Protein AF-A0A1B1EUQ1-F1 (afdb_monomer)

Solvent-accessible surface area (backbone atoms only — not comparable to full-atom values): 4838 Å² total; per-residue (Å²): 138,82,84,84,79,82,80,81,86,78,76,86,70,72,74,80,76,71,82,72,81,69,82,75,78,80,78,51,38,67,54,51,51,52,58,59,52,53,79,73,55,64,85,91,62,55,68,71,59,50,55,51,53,51,50,53,50,59,69,71,48,53,71,70,62,54,52,66,45,66,114

Mean predicted aligned error: 12.44 Å

Radius of gyration: 23.76 Å; Cα contacts (8 Å, |Δi|>4): 17; chains: 1; bounding box: 50×35×70 Å

Structure (mmCIF, N/CA/C/O backbone):
data_AF-A0A1B1EUQ1-F1
#
_entry.id   AF-A0A1B1EUQ1-F1
#
loop_
_atom_site.group_PDB
_atom_site.id
_atom_site.type_symbol
_atom_site.label_atom_id
_atom_site.label_alt_id
_atom_site.label_comp_id
_atom_site.label_asym_id
_atom_site.label_entity_id
_atom_site.label_seq_id
_atom_site.pdbx_PDB_ins_code
_atom_site.Cartn_x
_atom_site.Cartn_y
_atom_site.Cartn_z
_atom_site.occupancy
_atom_site.B_iso_or_equiv
_atom_site.auth_seq_id
_atom_site.auth_comp_id
_atom_site.auth_asym_id
_atom_site.auth_atom_id
_atom_site.pdbx_PDB_model_num
ATOM 1 N N . MET A 1 1 ? -31.588 15.458 -54.407 1.00 44.31 1 MET A N 1
ATOM 2 C CA . MET A 1 1 ? -31.035 14.593 -53.344 1.00 44.31 1 MET A CA 1
ATOM 3 C C . MET A 1 1 ? -29.750 15.234 -52.853 1.00 44.31 1 MET A C 1
ATOM 5 O O . MET A 1 1 ? -28.816 15.329 -53.635 1.00 44.31 1 MET A O 1
ATOM 9 N N . ILE A 1 2 ? -29.738 15.775 -51.633 1.00 53.78 2 ILE A N 1
ATOM 10 C CA . ILE A 1 2 ? -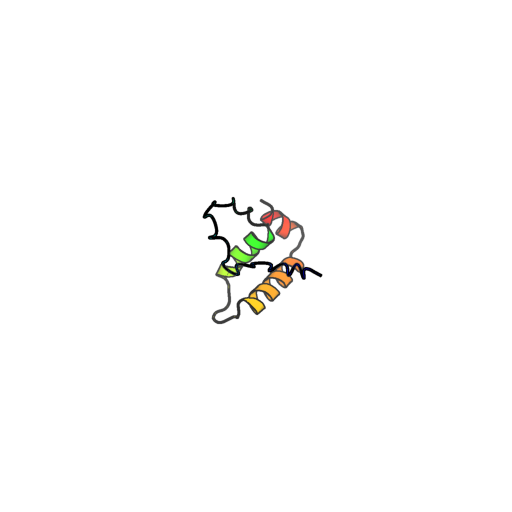28.558 16.430 -51.050 1.00 53.78 2 ILE A CA 1
ATOM 11 C C . ILE A 1 2 ? -27.998 15.469 -50.005 1.00 53.78 2 ILE A C 1
ATOM 13 O O . ILE A 1 2 ? -28.642 15.198 -48.994 1.00 53.78 2 ILE A O 1
ATOM 17 N N . ASN A 1 3 ? -26.828 14.904 -50.295 1.00 60.12 3 ASN A N 1
ATOM 18 C CA . ASN A 1 3 ? -26.118 14.011 -49.390 1.00 60.12 3 ASN A CA 1
ATOM 19 C C . ASN A 1 3 ? -25.453 14.854 -48.294 1.00 60.12 3 ASN A C 1
ATOM 21 O O . ASN A 1 3 ? -24.356 15.376 -48.489 1.00 60.12 3 ASN A O 1
ATOM 25 N N . ASN A 1 4 ? -26.121 14.998 -47.149 1.00 65.88 4 ASN A N 1
ATOM 26 C CA . ASN A 1 4 ? -25.537 15.612 -45.957 1.00 65.88 4 ASN A CA 1
ATOM 27 C C . ASN A 1 4 ? -24.510 14.657 -45.335 1.00 65.88 4 ASN A C 1
ATOM 29 O O . ASN A 1 4 ? -24.829 13.860 -44.452 1.00 65.88 4 ASN A O 1
ATOM 33 N N . LEU A 1 5 ? -23.267 14.730 -45.810 1.00 71.44 5 LEU A N 1
ATOM 34 C CA . LEU A 1 5 ? -22.148 14.021 -45.202 1.00 71.44 5 LEU A CA 1
ATOM 35 C C . LEU A 1 5 ? -21.694 14.785 -43.947 1.00 71.44 5 LEU A C 1
ATOM 37 O O . LEU A 1 5 ? -21.068 15.839 -44.037 1.00 71.44 5 LEU A O 1
ATOM 41 N N . TYR A 1 6 ? -22.020 14.259 -42.768 1.00 70.94 6 TYR A N 1
ATOM 42 C CA . TYR A 1 6 ? -21.541 14.805 -41.498 1.00 70.94 6 TYR A CA 1
ATOM 43 C C . TYR A 1 6 ? -20.099 14.354 -41.247 1.00 70.94 6 TYR A C 1
ATOM 45 O O . TYR A 1 6 ? -19.842 13.188 -40.951 1.00 70.94 6 TYR A O 1
ATOM 53 N N . VAL A 1 7 ? -19.148 15.283 -41.347 1.00 71.38 7 VAL A N 1
ATOM 54 C CA . VAL A 1 7 ? -17.746 15.032 -40.992 1.00 71.38 7 VAL A CA 1
ATOM 55 C C . VAL A 1 7 ? -17.562 15.299 -39.499 1.00 71.38 7 VAL A C 1
ATOM 57 O O . VAL A 1 7 ? -17.574 16.443 -39.050 1.00 71.38 7 VAL A O 1
ATOM 60 N N . VAL A 1 8 ? -17.390 14.234 -38.714 1.00 74.38 8 VAL A N 1
ATOM 61 C CA . VAL A 1 8 ? -17.087 14.336 -37.279 1.00 74.38 8 VAL A CA 1
ATOM 62 C C . VAL A 1 8 ? -15.588 14.577 -37.102 1.00 74.38 8 VAL A C 1
ATOM 64 O O . VAL A 1 8 ? -14.773 13.654 -37.180 1.00 74.38 8 VAL A O 1
ATOM 67 N N . HIS A 1 9 ? -15.219 15.836 -36.862 1.00 70.69 9 HIS A N 1
ATOM 68 C CA . HIS A 1 9 ? -13.847 16.225 -36.554 1.00 70.69 9 HIS A CA 1
ATOM 69 C C . HIS A 1 9 ? -13.462 15.744 -35.147 1.00 70.69 9 HIS A C 1
ATOM 71 O O . HIS A 1 9 ? -13.871 16.321 -34.139 1.00 70.69 9 HIS A O 1
ATOM 77 N N . HIS A 1 10 ? -12.661 14.685 -35.069 1.00 69.69 10 HIS A N 1
ATOM 78 C CA . HIS A 1 10 ? -12.103 14.186 -33.820 1.00 69.69 10 HIS A CA 1
ATOM 79 C C . HIS A 1 10 ? -10.653 14.673 -33.684 1.00 69.69 10 HIS A C 1
ATOM 81 O O . HIS A 1 10 ? -9.775 14.304 -34.458 1.00 69.69 10 HIS A O 1
ATOM 87 N N . SER A 1 11 ? -10.377 15.527 -32.696 1.00 70.50 11 SER A N 1
ATOM 88 C CA . SER A 1 11 ? -9.005 15.917 -32.368 1.00 70.50 11 SER A CA 1
ATOM 89 C C . SER A 1 11 ? -8.412 14.909 -31.382 1.00 70.50 11 SER A C 1
ATOM 91 O O . SER A 1 11 ? -8.799 14.888 -30.216 1.00 70.50 11 SER A O 1
ATOM 93 N N . PHE A 1 12 ? -7.430 14.113 -31.811 1.00 70.38 12 PHE A N 1
ATOM 94 C CA . PHE A 1 12 ? -6.666 13.213 -30.927 1.00 70.38 12 PHE A CA 1
ATOM 95 C C . PHE A 1 12 ? -5.689 13.945 -29.990 1.00 70.38 12 PHE A C 1
ATOM 97 O O . PHE A 1 12 ? -4.925 13.317 -29.256 1.00 70.38 12 PHE A O 1
ATOM 104 N N . LEU A 1 13 ? -5.690 15.279 -30.005 1.00 68.88 13 LEU A N 1
ATOM 105 C CA . LEU A 1 13 ? -4.900 16.082 -29.087 1.00 68.88 13 LEU A CA 1
ATOM 106 C C . LEU A 1 13 ? -5.479 15.917 -27.683 1.00 68.88 13 LEU A C 1
ATOM 108 O O . LEU A 1 13 ? -6.546 16.439 -27.365 1.00 68.88 13 LEU A O 1
ATOM 112 N N . SER A 1 14 ? -4.764 15.171 -26.838 1.00 66.50 14 SER A N 1
ATOM 113 C CA . SER A 1 14 ? -5.103 15.040 -25.425 1.00 66.50 14 SER A CA 1
ATOM 114 C C . SER A 1 14 ? -5.261 16.440 -24.821 1.00 66.50 14 SER A C 1
ATOM 116 O O . SER A 1 14 ? -4.343 17.253 -24.996 1.00 66.50 14 SER A O 1
ATOM 118 N N . PRO A 1 15 ? -6.359 16.746 -24.105 1.00 67.25 15 PRO A N 1
ATOM 119 C CA . PRO A 1 15 ? -6.495 18.033 -23.441 1.00 67.25 15 PRO A CA 1
ATOM 120 C C . PRO A 1 15 ? -5.258 18.253 -22.569 1.00 67.25 15 PRO A C 1
ATOM 122 O O . PRO A 1 15 ? -4.887 17.371 -21.786 1.00 67.25 15 PRO A O 1
ATOM 125 N N . LYS A 1 16 ? -4.578 19.398 -22.749 1.00 65.25 16 LYS A N 1
ATOM 126 C CA . LYS A 1 16 ? -3.428 19.793 -21.923 1.00 65.25 16 LYS A CA 1
ATOM 127 C C . LYS A 1 16 ? -3.855 19.628 -20.467 1.00 65.25 16 LYS A C 1
ATOM 129 O O . LYS A 1 16 ? -4.744 20.343 -20.012 1.00 65.25 16 LYS A O 1
ATOM 134 N N . LYS A 1 17 ? -3.283 18.636 -19.773 1.00 62.44 17 LYS A N 1
ATOM 135 C CA . LYS A 1 17 ? -3.631 18.311 -18.386 1.00 62.44 17 LYS A CA 1
ATOM 136 C C . LYS A 1 17 ? -3.453 19.584 -17.567 1.00 62.44 17 LYS A C 1
ATOM 138 O O . LYS A 1 17 ? -2.321 20.008 -17.340 1.00 62.44 17 LYS A O 1
ATOM 143 N N . SER A 1 18 ? -4.555 20.205 -17.155 1.00 62.47 18 SER A N 1
ATOM 144 C CA . SER A 1 18 ? -4.506 21.292 -16.192 1.00 62.47 18 SER A CA 1
ATOM 145 C C . SER A 1 18 ? -3.796 20.753 -14.953 1.00 62.47 18 SER A C 1
ATOM 147 O O . SER A 1 18 ? -4.144 19.703 -14.410 1.00 62.47 18 SER A O 1
ATOM 149 N N . THR A 1 19 ? -2.740 21.436 -14.524 1.00 63.72 19 THR A N 1
ATOM 150 C CA . THR A 1 19 ? -1.914 21.071 -13.365 1.00 63.72 19 THR A CA 1
ATOM 151 C C . THR A 1 19 ? -2.635 21.348 -12.044 1.00 63.72 19 THR A C 1
ATOM 153 O O . THR A 1 19 ? -2.002 21.654 -11.033 1.00 63.72 19 THR A O 1
ATOM 156 N N . THR A 1 20 ? -3.966 21.227 -12.018 1.00 65.75 20 THR A N 1
ATOM 157 C CA 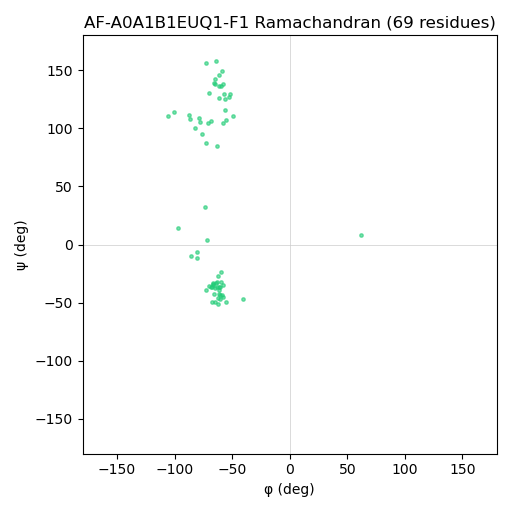. THR A 1 20 ? -4.754 21.273 -10.793 1.00 65.75 20 THR A CA 1
ATOM 158 C C . THR A 1 20 ? -4.236 20.157 -9.896 1.00 65.75 20 THR A C 1
ATOM 160 O O . THR A 1 20 ? -4.476 18.975 -10.155 1.00 65.75 20 THR A O 1
ATOM 163 N N . LYS A 1 21 ? -3.460 20.529 -8.870 1.00 69.19 21 LYS A N 1
ATOM 164 C CA . LYS A 1 21 ? -2.882 19.617 -7.881 1.00 69.19 21 LYS A CA 1
ATOM 165 C C . LYS A 1 21 ? -4.032 18.960 -7.119 1.00 69.19 21 LYS A C 1
ATOM 167 O O . LYS A 1 21 ? -4.452 19.437 -6.070 1.00 69.19 21 LYS A O 1
ATOM 172 N N . ARG A 1 22 ? -4.586 17.882 -7.677 1.00 72.62 22 ARG A N 1
ATOM 173 C CA . ARG A 1 22 ? -5.600 17.069 -7.006 1.00 72.62 22 ARG A CA 1
ATOM 174 C C . ARG A 1 22 ? -4.996 16.586 -5.694 1.00 72.62 22 ARG A C 1
ATOM 176 O O . ARG A 1 22 ? -3.879 16.063 -5.687 1.00 72.62 22 ARG A O 1
ATOM 183 N N . LYS A 1 23 ? -5.727 16.779 -4.595 1.00 77.56 23 LYS A N 1
ATOM 184 C CA . LYS A 1 23 ? -5.320 16.293 -3.275 1.00 77.56 23 LYS A CA 1
ATOM 185 C C . LYS A 1 23 ? -5.105 14.781 -3.388 1.00 77.56 23 LYS A C 1
ATOM 187 O O . LYS A 1 23 ? -6.028 14.047 -3.742 1.00 77.56 23 LYS A O 1
ATO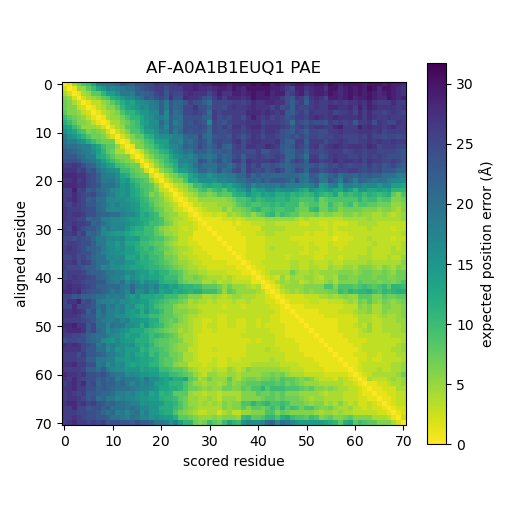M 192 N N . LYS A 1 24 ? -3.867 14.325 -3.180 1.00 78.00 24 LYS A N 1
ATOM 193 C CA . LYS A 1 24 ? -3.556 12.891 -3.162 1.00 78.00 24 LYS A CA 1
ATOM 194 C C . LYS A 1 24 ? -4.270 12.275 -1.959 1.00 78.00 24 LYS A C 1
ATOM 196 O O . LYS A 1 24 ? -4.313 12.892 -0.897 1.00 78.00 24 LYS A O 1
ATOM 201 N N . ARG A 1 25 ? -4.852 11.088 -2.142 1.00 80.50 25 ARG A N 1
ATOM 202 C CA . ARG A 1 25 ? -5.444 10.325 -1.034 1.00 80.50 25 ARG A CA 1
ATOM 203 C C . ARG A 1 25 ? -4.350 9.992 -0.018 1.00 80.50 25 ARG A C 1
ATOM 205 O O . ARG A 1 25 ? -3.205 9.774 -0.418 1.00 80.50 25 ARG A O 1
ATOM 212 N N . SER A 1 26 ? -4.709 9.964 1.264 1.00 80.25 26 SER A N 1
ATOM 213 C CA . SER A 1 26 ? -3.829 9.433 2.302 1.00 80.25 26 SER A CA 1
ATOM 214 C C . SER A 1 26 ? -3.485 7.973 1.997 1.00 80.25 26 SER A C 1
ATOM 216 O O . SER A 1 26 ? -4.254 7.253 1.350 1.00 80.25 26 SER A O 1
ATOM 218 N N . ALA A 1 27 ? -2.289 7.556 2.407 1.00 80.38 27 ALA A N 1
ATOM 219 C 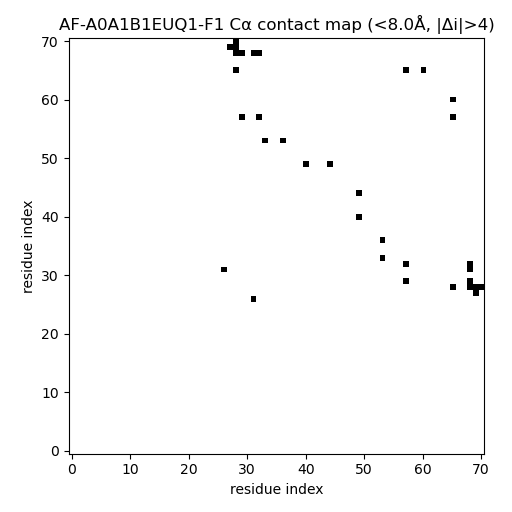CA . ALA A 1 27 ? -1.864 6.172 2.275 1.00 80.38 27 ALA A CA 1
ATOM 220 C C . ALA A 1 27 ? -2.750 5.273 3.153 1.00 80.38 27 ALA A C 1
ATOM 222 O O . ALA A 1 27 ? -3.082 5.628 4.277 1.00 80.38 27 ALA A O 1
ATOM 223 N N . ASN A 1 28 ? -3.144 4.118 2.620 1.00 87.38 28 ASN A N 1
ATOM 224 C CA . ASN A 1 28 ? -3.809 3.062 3.385 1.00 87.38 28 ASN A CA 1
ATOM 225 C C . ASN A 1 28 ? -2.784 2.371 4.311 1.00 87.38 28 ASN A C 1
ATOM 227 O O . ASN A 1 28 ? -1.599 2.351 3.981 1.00 87.38 28 ASN A O 1
ATOM 231 N N . CYS A 1 29 ? -3.241 1.752 5.400 1.00 88.31 29 CYS A N 1
ATOM 232 C CA . CYS A 1 29 ? -2.471 0.888 6.304 1.00 88.31 29 CYS A CA 1
ATOM 233 C C . CYS A 1 29 ? -1.496 -0.045 5.558 1.00 88.31 29 CYS A C 1
ATOM 235 O O . CYS A 1 29 ? -0.306 -0.087 5.857 1.00 88.31 29 CYS A O 1
ATOM 237 N N . PHE A 1 30 ? -1.964 -0.718 4.498 1.00 87.50 30 PHE A N 1
ATOM 238 C CA . PHE A 1 30 ? -1.113 -1.593 3.681 1.00 87.50 30 PHE A CA 1
ATOM 239 C C . PHE A 1 30 ? 0.021 -0.837 2.966 1.00 87.50 30 PHE A C 1
ATOM 241 O O . PHE A 1 30 ? 1.125 -1.356 2.804 1.00 87.50 30 PHE A O 1
ATOM 248 N N . LEU A 1 31 ? -0.235 0.392 2.509 1.00 88.38 31 LEU A N 1
ATOM 249 C CA . LEU A 1 31 ? 0.786 1.213 1.856 1.00 88.38 31 LEU A CA 1
ATOM 250 C C . LEU A 1 31 ? 1.846 1.685 2.855 1.00 88.38 31 LEU A C 1
ATOM 252 O O . LEU A 1 31 ? 3.015 1.738 2.477 1.00 88.38 31 LEU A O 1
ATOM 256 N N . LEU A 1 32 ? 1.451 1.975 4.097 1.00 89.12 32 LEU A N 1
ATOM 257 C CA . LEU A 1 32 ? 2.374 2.290 5.189 1.00 89.12 32 LEU A CA 1
ATOM 258 C C . LEU A 1 32 ? 3.247 1.076 5.528 1.00 89.12 32 LEU A C 1
ATOM 260 O O . LEU A 1 32 ? 4.471 1.181 5.486 1.00 89.12 32 LEU A O 1
ATOM 264 N N . PHE A 1 33 ? 2.632 -0.096 5.711 1.00 89.50 33 PHE A N 1
ATOM 265 C CA . PHE A 1 33 ? 3.345 -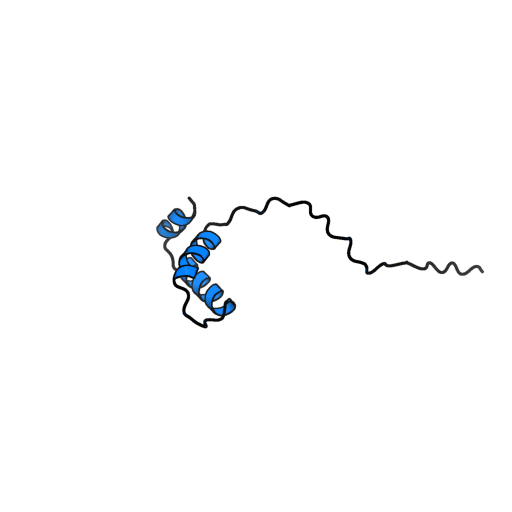1.358 5.924 1.00 89.50 33 PHE A CA 1
ATOM 266 C C . PHE A 1 33 ? 4.345 -1.652 4.799 1.00 89.50 33 PHE A C 1
ATOM 268 O O . PHE A 1 33 ? 5.528 -1.895 5.034 1.00 89.50 33 PHE A O 1
ATOM 275 N N . ARG A 1 34 ? 3.903 -1.554 3.540 1.00 90.25 34 ARG A N 1
ATOM 276 C CA . ARG A 1 34 ? 4.771 -1.757 2.373 1.00 90.25 34 ARG A CA 1
ATOM 277 C C . ARG A 1 34 ? 5.926 -0.757 2.331 1.00 90.25 34 ARG A C 1
ATOM 279 O O . ARG A 1 34 ? 7.003 -1.105 1.849 1.00 90.25 34 ARG A O 1
ATOM 286 N N . GLN A 1 35 ? 5.702 0.486 2.747 1.00 89.62 35 GLN A N 1
ATOM 287 C CA . GLN A 1 35 ? 6.748 1.503 2.784 1.00 89.62 35 GLN A CA 1
ATOM 288 C C . GLN A 1 35 ? 7.802 1.186 3.848 1.00 89.62 35 GLN A C 1
ATOM 290 O O . GLN A 1 35 ? 8.984 1.403 3.588 1.00 89.62 35 GLN A O 1
ATOM 295 N N . GLU A 1 36 ? 7.406 0.632 4.991 1.00 90.25 36 GLU A N 1
ATOM 296 C CA . GLU A 1 36 ? 8.360 0.185 6.005 1.00 90.25 36 GLU A CA 1
ATOM 297 C C . GLU A 1 36 ? 9.172 -1.011 5.501 1.00 90.25 36 GLU A C 1
ATOM 299 O O . GLU A 1 36 ? 10.401 -0.962 5.457 1.00 90.25 36 GLU A O 1
ATOM 304 N N . MET A 1 37 ? 8.490 -2.028 4.970 1.00 89.56 37 MET A N 1
ATOM 305 C CA . MET A 1 37 ? 9.129 -3.226 4.421 1.00 89.56 37 MET A CA 1
ATOM 306 C C . MET A 1 37 ? 10.092 -2.909 3.263 1.00 89.56 37 MET A C 1
ATOM 308 O O . MET A 1 37 ? 10.973 -3.712 2.942 1.00 89.56 37 MET A O 1
ATOM 312 N N . MET A 1 38 ? 9.922 -1.774 2.566 1.00 88.19 38 MET A N 1
ATOM 313 C CA . MET A 1 38 ? 10.808 -1.370 1.463 1.00 88.19 38 MET A CA 1
ATOM 314 C C . MET A 1 38 ? 12.246 -1.144 1.932 1.00 88.19 38 MET A C 1
ATOM 316 O O . MET A 1 38 ? 13.159 -1.312 1.122 1.00 88.19 38 MET A O 1
ATOM 320 N N . LYS A 1 39 ? 12.451 -0.791 3.208 1.00 88.06 39 LYS A N 1
ATOM 321 C CA . LYS A 1 39 ? 13.784 -0.633 3.807 1.00 88.06 39 LYS A CA 1
ATOM 322 C C . LYS A 1 39 ? 14.560 -1.952 3.811 1.00 88.06 39 LYS A C 1
ATOM 324 O O . LYS A 1 39 ? 15.767 -1.950 3.603 1.00 88.06 39 LYS A O 1
ATOM 329 N N . GLU A 1 40 ? 13.854 -3.070 3.941 1.00 87.00 40 GLU A N 1
ATOM 330 C CA . GLU A 1 40 ? 14.417 -4.424 3.981 1.00 87.00 40 GLU A CA 1
ATOM 331 C C . GLU A 1 40 ? 14.372 -5.129 2.618 1.00 87.00 40 GLU A C 1
ATOM 333 O O . GLU A 1 40 ? 14.529 -6.348 2.507 1.00 87.00 40 GLU A O 1
ATOM 338 N N . ARG A 1 41 ? 14.120 -4.381 1.537 1.00 86.06 41 ARG A N 1
ATOM 339 C CA . ARG A 1 41 ? 13.979 -4.968 0.207 1.00 86.06 41 ARG A CA 1
ATOM 340 C C . ARG A 1 41 ? 15.281 -5.668 -0.218 1.00 86.06 41 ARG A C 1
ATOM 342 O O . ARG A 1 41 ? 16.312 -5.007 -0.343 1.00 86.06 41 ARG A O 1
ATOM 349 N N . PRO A 1 42 ? 15.219 -6.956 -0.609 1.00 87.44 42 PRO A N 1
ATOM 350 C CA . PRO A 1 42 ? 16.378 -7.660 -1.141 1.00 87.44 42 PRO A CA 1
ATOM 351 C C . PRO A 1 42 ? 16.934 -6.993 -2.406 1.00 87.44 42 PRO A C 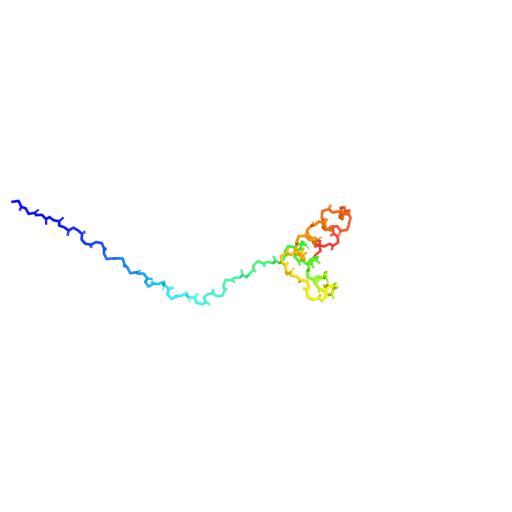1
ATOM 353 O O . PRO A 1 42 ? 16.183 -6.618 -3.321 1.00 87.44 42 PRO A O 1
ATOM 356 N N . TYR A 1 43 ? 18.262 -6.880 -2.480 1.00 84.81 43 TYR A N 1
ATOM 357 C CA . TYR A 1 43 ? 18.960 -6.289 -3.620 1.00 84.81 43 TYR A CA 1
ATOM 358 C C . TYR A 1 43 ? 18.621 -7.038 -4.922 1.00 84.81 43 TYR A C 1
ATOM 360 O O . TYR A 1 43 ? 18.517 -8.263 -4.944 1.00 84.81 43 TYR A O 1
ATOM 368 N N . LYS A 1 44 ? 18.409 -6.293 -6.015 1.00 88.06 44 LYS A N 1
ATOM 369 C CA . LYS A 1 44 ? 18.009 -6.800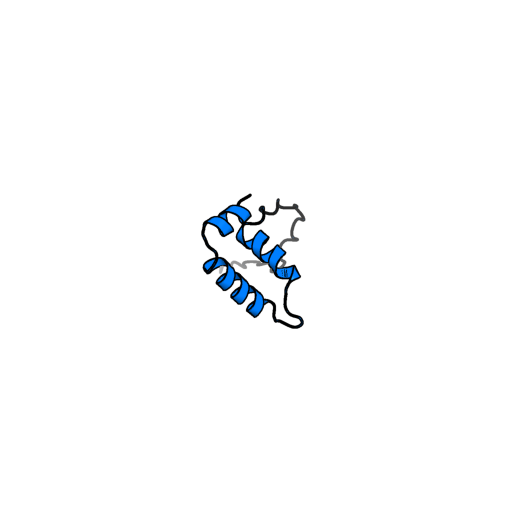 -7.350 1.00 88.06 44 LYS A CA 1
ATOM 370 C C . LYS A 1 44 ? 16.654 -7.529 -7.444 1.00 88.06 44 LYS A C 1
ATOM 372 O O . LYS A 1 44 ? 16.309 -8.014 -8.520 1.00 88.06 44 LYS A O 1
ATOM 377 N N . MET A 1 45 ? 15.814 -7.553 -6.404 1.00 88.94 45 MET A N 1
ATOM 378 C CA . MET A 1 45 ? 14.468 -8.132 -6.529 1.00 88.94 45 MET A CA 1
ATOM 379 C C . MET A 1 45 ? 13.560 -7.263 -7.412 1.00 88.94 45 MET A C 1
ATOM 381 O O . MET A 1 45 ? 13.414 -6.064 -7.169 1.00 88.94 45 MET A O 1
ATOM 385 N N . LYS A 1 46 ? 12.882 -7.855 -8.404 1.00 93.00 46 LYS A N 1
ATOM 386 C CA . LYS A 1 46 ? 11.889 -7.147 -9.233 1.00 93.00 46 LYS A CA 1
ATOM 387 C C . LYS A 1 46 ? 10.727 -6.640 -8.372 1.00 93.00 46 LYS A C 1
ATOM 389 O O . LYS A 1 46 ? 10.190 -7.382 -7.552 1.00 93.00 46 LYS A O 1
ATOM 394 N N . MET A 1 47 ? 10.292 -5.399 -8.605 1.00 89.00 47 MET A N 1
ATOM 395 C CA . MET A 1 47 ? 9.232 -4.763 -7.809 1.00 89.00 47 MET A CA 1
ATOM 396 C C . MET A 1 47 ? 7.915 -5.556 -7.827 1.00 89.00 47 MET A C 1
ATOM 398 O O . MET A 1 47 ? 7.230 -5.620 -6.816 1.00 89.00 47 MET A O 1
ATOM 402 N N . SER A 1 48 ? 7.581 -6.210 -8.945 1.00 91.44 48 SER A N 1
ATOM 403 C CA . SER A 1 48 ? 6.390 -7.064 -9.045 1.00 91.44 48 SER A CA 1
ATOM 404 C C . SER A 1 48 ? 6.426 -8.240 -8.069 1.00 91.44 48 SER A C 1
ATOM 406 O O . SER A 1 48 ? 5.423 -8.538 -7.431 1.00 91.44 48 SER A O 1
ATOM 408 N N . ASN A 1 49 ? 7.583 -8.890 -7.940 1.00 90.88 49 ASN A N 1
ATOM 409 C CA . ASN A 1 49 ? 7.754 -10.051 -7.067 1.00 90.88 49 ASN A CA 1
ATOM 410 C C . ASN A 1 49 ? 7.763 -9.610 -5.607 1.00 90.88 49 ASN A C 1
ATOM 412 O O . ASN A 1 49 ? 7.132 -10.235 -4.764 1.00 90.88 49 ASN A O 1
ATOM 416 N N . TYR A 1 50 ? 8.407 -8.476 -5.338 1.00 91.12 50 TYR A N 1
ATOM 417 C CA . TYR A 1 50 ? 8.386 -7.868 -4.021 1.00 91.12 50 TYR A CA 1
ATOM 418 C C . TYR A 1 50 ? 6.959 -7.503 -3.579 1.00 91.12 50 TYR A C 1
ATOM 420 O O . TYR A 1 50 ? 6.554 -7.846 -2.474 1.00 91.12 50 TYR A O 1
ATOM 428 N N . SER A 1 51 ? 6.167 -6.858 -4.444 1.00 90.12 51 SER A N 1
ATOM 429 C CA . SER A 1 51 ? 4.782 -6.497 -4.114 1.00 90.12 51 SER A CA 1
ATOM 430 C C . SER A 1 51 ? 3.914 -7.723 -3.819 1.00 90.12 51 SER A C 1
ATOM 432 O O . SER A 1 51 ? 3.085 -7.656 -2.915 1.00 90.12 51 SER A O 1
ATOM 434 N N . LYS A 1 52 ? 4.117 -8.843 -4.531 1.00 93.00 52 LYS A N 1
ATOM 435 C CA . LYS A 1 52 ? 3.443 -10.117 -4.221 1.00 93.00 52 LYS A CA 1
ATOM 436 C C . LYS A 1 52 ? 3.827 -10.620 -2.830 1.00 93.00 52 LYS A C 1
ATOM 438 O O . LYS A 1 52 ? 2.9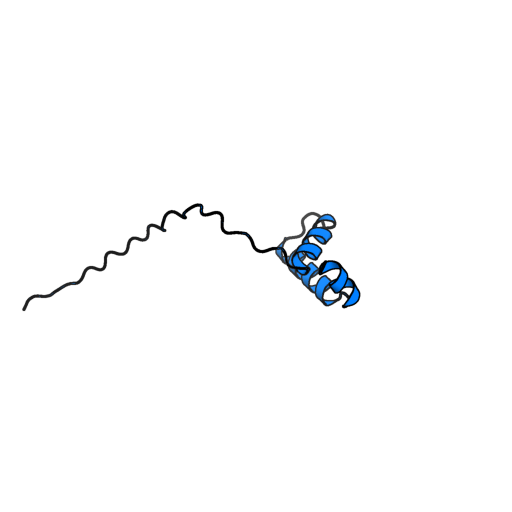48 -10.813 -2.001 1.00 93.00 52 LYS A O 1
ATOM 443 N N . ARG A 1 53 ? 5.129 -10.689 -2.540 1.00 91.38 53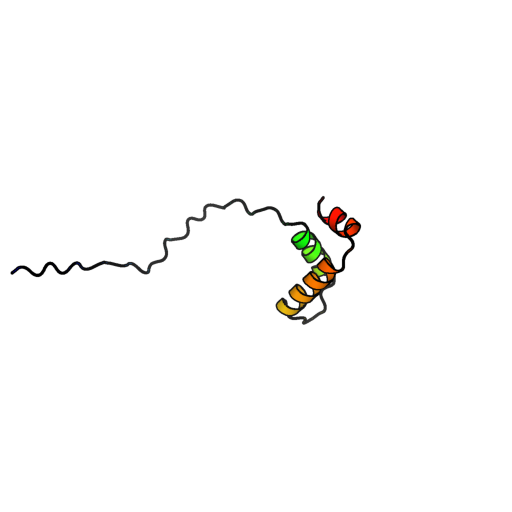 ARG A N 1
ATOM 444 C CA . ARG A 1 53 ? 5.645 -11.136 -1.240 1.00 91.38 53 ARG A CA 1
ATOM 445 C C . ARG A 1 53 ? 5.138 -10.282 -0.074 1.00 91.38 53 ARG A C 1
ATOM 447 O O . ARG A 1 53 ? 4.749 -10.818 0.951 1.00 91.38 53 ARG A O 1
ATOM 454 N N . VAL A 1 54 ? 5.120 -8.956 -0.217 1.00 92.56 54 VAL A N 1
ATOM 455 C CA . VAL A 1 54 ? 4.579 -8.059 0.824 1.00 92.56 54 VAL A CA 1
ATOM 456 C C . VAL A 1 54 ? 3.077 -8.231 0.996 1.00 92.56 54 VAL A C 1
ATOM 458 O O . VAL A 1 54 ? 2.584 -8.134 2.113 1.00 92.56 54 VAL A O 1
ATOM 461 N N . SER A 1 55 ? 2.351 -8.521 -0.082 1.00 92.06 55 SER A N 1
ATOM 462 C CA . SER A 1 55 ? 0.922 -8.826 0.017 1.00 92.06 55 SER A CA 1
ATOM 463 C C . SER A 1 55 ? 0.690 -10.130 0.783 1.00 92.06 55 SER A C 1
ATOM 465 O O . SER A 1 55 ? -0.173 -10.164 1.649 1.00 92.06 55 SER A O 1
ATOM 467 N N . GLU A 1 56 ? 1.486 -11.169 0.523 1.00 93.31 56 GLU A N 1
ATOM 468 C CA . GLU A 1 56 ? 1.448 -12.434 1.274 1.00 93.31 56 GLU A CA 1
ATOM 469 C C . GLU A 1 56 ? 1.802 -12.224 2.751 1.00 93.31 56 GLU A C 1
ATOM 471 O O . GLU A 1 56 ? 1.073 -12.683 3.625 1.00 93.31 56 GLU A O 1
ATOM 476 N N . MET A 1 57 ? 2.862 -11.460 3.040 1.00 90.69 57 MET A N 1
ATOM 477 C CA . MET A 1 57 ? 3.222 -11.096 4.414 1.00 90.69 57 MET A CA 1
ATOM 478 C C . MET A 1 57 ? 2.075 -10.362 5.115 1.00 90.69 57 MET A C 1
ATOM 480 O O . MET A 1 57 ? 1.722 -10.731 6.225 1.00 90.69 57 MET A O 1
ATOM 484 N N . TRP A 1 58 ? 1.438 -9.392 4.450 1.00 90.56 58 TRP A N 1
ATOM 485 C CA . TRP A 1 58 ? 0.292 -8.668 5.005 1.00 90.56 58 TRP A CA 1
ATOM 486 C C . TRP A 1 58 ? -0.910 -9.573 5.298 1.00 90.56 58 TRP A C 1
ATOM 488 O O . TRP A 1 58 ? -1.586 -9.381 6.305 1.00 90.56 58 TRP A O 1
ATOM 498 N N . GLN A 1 59 ? -1.194 -10.556 4.439 1.00 90.56 59 GLN A N 1
ATOM 499 C CA . GLN A 1 59 ? -2.273 -11.519 4.688 1.00 90.56 59 GLN A CA 1
ATOM 500 C C . GLN A 1 59 ? -1.973 -12.415 5.893 1.00 90.56 59 GLN A C 1
ATOM 502 O O . GLN A 1 59 ? -2.891 -12.730 6.646 1.00 90.56 59 GLN A O 1
ATOM 507 N N . ASN A 1 60 ? -0.700 -12.758 6.094 1.00 92.56 60 ASN A N 1
ATOM 508 C CA . ASN A 1 60 ? -0.242 -13.599 7.197 1.00 92.56 60 ASN A CA 1
ATOM 509 C C . ASN A 1 60 ? -0.072 -12.850 8.529 1.00 92.56 60 ASN A C 1
ATOM 511 O O . ASN A 1 60 ? 0.103 -13.507 9.551 1.00 92.56 60 ASN A O 1
ATOM 515 N N . LEU A 1 61 ? -0.117 -11.512 8.539 1.00 88.62 61 LEU A N 1
ATOM 516 C CA . LEU A 1 61 ? -0.113 -10.739 9.782 1.00 88.62 61 LEU A CA 1
ATOM 517 C C . LEU A 1 61 ? -1.384 -11.001 10.591 1.00 88.62 61 LEU A C 1
ATOM 519 O O . LEU A 1 61 ? -2.492 -11.087 10.039 1.00 88.62 61 LEU A O 1
ATOM 523 N N . SER A 1 62 ? -1.213 -11.043 11.908 1.00 87.38 62 SER A N 1
ATOM 524 C CA . SER A 1 62 ? -2.321 -11.055 12.858 1.00 87.38 62 SER A CA 1
ATOM 525 C C . SER A 1 62 ? -3.124 -9.750 12.787 1.00 87.38 62 SER A C 1
ATOM 527 O O . SER A 1 62 ? -2.646 -8.717 12.309 1.00 87.38 62 SER A O 1
ATOM 529 N N . GLU A 1 63 ? -4.376 -9.785 13.242 1.00 82.81 63 GLU A N 1
ATOM 530 C CA . GLU A 1 63 ? -5.226 -8.590 13.227 1.00 82.81 63 GLU A CA 1
ATOM 531 C C . GLU A 1 63 ? -4.662 -7.487 14.139 1.00 82.81 63 GLU A C 1
ATOM 533 O O . GLU A 1 63 ? -4.709 -6.313 13.779 1.00 82.81 63 GLU A O 1
ATOM 538 N N . ASP A 1 64 ? -4.022 -7.866 15.249 1.00 81.56 64 ASP A N 1
ATOM 539 C CA . ASP A 1 64 ? -3.344 -6.951 16.174 1.00 81.56 64 ASP A CA 1
ATOM 540 C C . ASP A 1 64 ? -2.205 -6.182 15.488 1.00 81.56 64 ASP A C 1
ATOM 542 O O . ASP A 1 64 ? -2.096 -4.961 15.613 1.00 81.56 64 ASP A O 1
ATOM 546 N N . GLU A 1 65 ? -1.399 -6.868 14.674 1.00 82.44 65 GLU A N 1
ATOM 547 C CA . GLU A 1 65 ? -0.334 -6.229 13.896 1.00 82.44 65 GLU A CA 1
ATOM 548 C C . GLU A 1 65 ? -0.898 -5.313 12.805 1.00 82.44 65 GLU A C 1
ATOM 550 O O . GLU A 1 65 ? -0.346 -4.243 12.552 1.00 82.44 65 GLU A O 1
ATOM 555 N N . LYS A 1 66 ? -2.018 -5.683 12.169 1.00 83.00 66 LYS A N 1
ATOM 556 C CA . LYS A 1 66 ? -2.692 -4.832 11.169 1.00 83.00 66 LYS A CA 1
ATOM 557 C C . LYS A 1 66 ? -3.276 -3.563 11.790 1.00 83.00 66 LYS A C 1
ATOM 559 O O . LYS A 1 66 ? -3.302 -2.526 11.119 1.00 83.00 66 LYS A O 1
ATOM 564 N N . ILE A 1 67 ? -3.731 -3.630 13.043 1.00 82.38 67 ILE A N 1
ATOM 565 C CA . ILE A 1 67 ? -4.257 -2.480 13.790 1.00 82.38 67 ILE A CA 1
ATOM 566 C C . ILE A 1 67 ? -3.159 -1.442 14.044 1.00 82.38 67 ILE A C 1
ATOM 568 O O . ILE A 1 67 ? -3.438 -0.250 13.905 1.00 82.38 67 ILE A O 1
ATOM 572 N N . GLU A 1 68 ? -1.917 -1.856 14.310 1.00 82.25 68 GLU A N 1
ATOM 573 C CA . GLU A 1 68 ? -0.795 -0.919 14.495 1.00 82.25 68 GLU A CA 1
ATOM 574 C C . GLU A 1 68 ? -0.565 -0.048 13.246 1.00 82.25 68 GLU A C 1
ATOM 576 O O . GLU A 1 68 ? -0.256 1.137 13.349 1.00 82.25 68 GLU A O 1
ATOM 581 N N . TRP A 1 69 ? -0.831 -0.585 12.050 1.00 82.00 69 TRP A N 1
ATOM 582 C CA . TRP A 1 69 ? -0.740 0.156 10.784 1.00 82.00 69 TRP A CA 1
ATOM 583 C C . TRP A 1 69 ? -1.954 1.040 10.472 1.00 82.00 69 TRP A C 1
ATOM 585 O O . TRP A 1 69 ? -1.938 1.760 9.472 1.00 82.00 69 TRP A O 1
ATOM 595 N N . LYS A 1 70 ? -3.024 0.965 11.272 1.00 78.19 70 LYS A N 1
ATOM 596 C CA . LYS A 1 70 ? -4.251 1.765 11.113 1.00 78.19 70 LYS A CA 1
ATOM 597 C C . LYS A 1 70 ? -4.153 3.146 11.788 1.00 78.19 70 LYS A C 1
ATOM 599 O O . LYS A 1 70 ? -5.058 3.956 11.585 1.00 78.19 70 LYS A O 1
ATOM 604 N N . ARG A 1 71 ? -3.102 3.379 12.586 1.00 61.34 71 ARG A N 1
ATOM 605 C CA . ARG A 1 71 ? -2.786 4.653 13.258 1.00 61.34 71 ARG A CA 1
ATOM 606 C C . ARG A 1 71 ? -2.609 5.810 12.277 1.00 61.34 71 ARG A C 1
ATOM 608 O O . ARG A 1 71 ? -3.087 6.911 12.625 1.00 61.34 71 ARG A O 1
#

Sequence (71 aa):
MINNLYVVHHSFLSPKKSTTKRKKRSANCFLLFRQEMMKERPYKMKMSNYSKRVSEMWQNLSEDEKIEWKR

Secondary structure (DSSP, 8-state):
---------------------PPPPPPPHHHHHHHHHGGGPPTT--HHHHHHHHHHHHHHS-HHHHHHTT-

Nearest PDB structures (foldseek):
  2eqz-assembly1_A  TM=5.757E-01  e=1.460E-01  Homo sapiens
  1v64-assembly1_A  TM=6.162E-01  e=3.758E-01  Mus musculus
  1v63-assembly1_A  TM=7.992E-01  e=9.674E-01  Mus musculus

InterPro domains:
  IPR009071 High mobility group box domain [PF00505] (24-70)
  IPR009071 High mobility group box domain [PS50118] (23-71)
  IPR036910 High mobility group box domain superfamily [G3DSA:1.10.30.10] (13-71)
  IPR036910 High mobility group box domain superfamily [SSF47095] (14-70)

pLDDT: mean 80.38, std 11.2, range [44.31, 93.31]

Foldseek 3Di:
DDPPDDDDDDDPPDPPPDPPPPPDDDDALLRQQLVVCVVVDDPPDDPVVSVVVSVVVVVPDDPVVSVVSRD

Organism: NCBI:txid588596